Protein AF-A0A843LKV4-F1 (afdb_monomer_lite)

Secondary structure (DSSP, 8-state):
-HHHHHHHHHHHHHTTSHHHHHHHHHHHHHHHHHHHHHHHTT-PPPPEEEEEEEESSEEETT--EEEEEEEES-SEEEETTTTEEE-SEEEEEE--SS-EEEEEEEEETTEEEEEEEEEEEE--

Structure (mmCIF, N/CA/C/O backbone):
data_AF-A0A843LKV4-F1
#
_entry.id   AF-A0A843LKV4-F1
#
loop_
_atom_site.group_PDB
_atom_site.id
_atom_site.type_symbol
_atom_site.label_atom_id
_atom_site.label_alt_id
_atom_site.label_comp_id
_atom_site.label_asym_id
_atom_site.label_entity_id
_atom_site.label_seq_id
_atom_site.pdbx_PDB_ins_code
_atom_site.Cartn_x
_atom_site.Cartn_y
_atom_site.Cartn_z
_atom_site.occupancy
_atom_site.B_iso_or_equiv
_atom_site.auth_seq_id
_atom_site.auth_comp_id
_atom_site.auth_asym_id
_atom_site.auth_atom_id
_atom_site.pdbx_PDB_model_num
ATOM 1 N N . MET A 1 1 ? 39.489 -31.210 -43.014 1.00 61.38 1 MET A N 1
ATOM 2 C CA . MET A 1 1 ? 40.092 -30.264 -42.036 1.00 61.38 1 MET A CA 1
ATOM 3 C C . MET A 1 1 ? 40.548 -28.936 -42.657 1.00 61.38 1 MET A C 1
ATOM 5 O O . MET A 1 1 ? 40.497 -27.937 -41.953 1.00 61.38 1 MET A O 1
ATOM 9 N N . ALA A 1 2 ? 40.950 -28.884 -43.936 1.00 62.31 2 ALA A N 1
ATOM 10 C CA . ALA A 1 2 ? 41.417 -27.652 -44.594 1.00 62.31 2 ALA A CA 1
ATOM 11 C C . ALA A 1 2 ? 40.328 -26.572 -44.797 1.00 62.31 2 ALA A C 1
ATOM 13 O O . ALA A 1 2 ? 40.584 -25.394 -44.571 1.00 62.31 2 ALA A O 1
ATOM 14 N N . GLU A 1 3 ? 39.098 -26.963 -45.135 1.00 67.19 3 GLU A N 1
ATOM 15 C CA . GLU A 1 3 ? 38.009 -26.022 -45.465 1.00 67.19 3 GLU A CA 1
ATOM 16 C C . GLU A 1 3 ? 37.537 -25.185 -44.268 1.00 67.19 3 GLU A C 1
ATOM 18 O O . GLU A 1 3 ? 37.285 -23.989 -44.393 1.00 67.19 3 GLU A O 1
ATOM 23 N N . LYS A 1 4 ? 37.499 -25.780 -43.069 1.00 70.50 4 LYS A N 1
ATOM 24 C CA . LYS A 1 4 ? 37.138 -25.068 -41.834 1.00 70.50 4 LYS A CA 1
ATOM 25 C C . LYS A 1 4 ? 38.137 -23.951 -41.525 1.00 70.50 4 LYS A C 1
ATOM 27 O O . LYS A 1 4 ? 37.729 -22.888 -41.078 1.00 70.50 4 LYS A O 1
ATOM 32 N N . LYS A 1 5 ? 39.431 -24.181 -41.777 1.00 70.25 5 LYS A N 1
ATOM 33 C CA . LYS A 1 5 ? 40.490 -23.186 -41.554 1.00 70.25 5 LYS A CA 1
ATOM 34 C C . LYS A 1 5 ? 40.328 -21.994 -42.506 1.00 70.25 5 LYS A C 1
ATOM 36 O O . LYS A 1 5 ? 40.338 -20.859 -42.046 1.00 70.25 5 LYS A O 1
ATOM 41 N N . ALA A 1 6 ? 40.042 -22.268 -43.782 1.00 80.50 6 ALA A N 1
ATOM 42 C CA . ALA A 1 6 ? 39.787 -21.239 -44.791 1.00 80.50 6 ALA A CA 1
ATOM 43 C C . ALA A 1 6 ? 38.564 -20.367 -44.456 1.00 80.50 6 ALA A C 1
ATOM 45 O O . ALA A 1 6 ? 38.628 -19.147 -44.572 1.00 80.50 6 ALA A O 1
ATOM 46 N N . TYR A 1 7 ? 37.476 -20.970 -43.968 1.00 75.94 7 TYR A N 1
ATOM 47 C CA . TYR A 1 7 ? 36.288 -20.233 -43.533 1.00 75.94 7 TYR A CA 1
ATOM 48 C C . TYR A 1 7 ? 36.592 -19.229 -42.406 1.00 75.94 7 TYR A C 1
ATOM 50 O O . TYR A 1 7 ? 36.194 -18.066 -42.483 1.00 75.94 7 TYR A O 1
ATOM 58 N N . TRP A 1 8 ? 37.338 -19.650 -41.379 1.00 78.94 8 TRP A N 1
ATOM 59 C CA . TRP A 1 8 ? 37.719 -18.767 -40.269 1.00 78.94 8 TRP A CA 1
ATOM 60 C C . TRP A 1 8 ? 38.638 -17.627 -40.714 1.00 78.94 8 TRP A C 1
ATOM 62 O O . TRP A 1 8 ? 38.474 -16.496 -40.253 1.00 78.94 8 TRP A O 1
ATOM 72 N N . ASP A 1 9 ? 39.559 -17.899 -41.638 1.00 84.62 9 ASP A N 1
ATOM 73 C CA . ASP A 1 9 ? 40.466 -16.888 -42.184 1.00 84.62 9 ASP A CA 1
ATOM 74 C C . ASP A 1 9 ? 39.709 -15.851 -43.037 1.00 84.62 9 ASP A C 1
ATOM 76 O O . ASP A 1 9 ? 39.943 -14.646 -42.903 1.00 84.62 9 ASP A O 1
ATOM 80 N N . MET A 1 10 ? 38.730 -16.294 -43.838 1.00 83.25 10 MET A N 1
ATOM 81 C CA . MET A 1 10 ? 37.859 -15.409 -44.622 1.00 83.25 10 MET A CA 1
ATOM 82 C C . MET A 1 10 ? 36.980 -14.528 -43.731 1.00 83.25 10 MET A C 1
ATOM 84 O O . MET A 1 10 ? 36.886 -13.324 -43.969 1.00 83.25 10 MET A O 1
ATOM 88 N N . GLN A 1 11 ? 36.378 -15.085 -42.674 1.00 80.00 11 GLN A N 1
ATOM 89 C CA . GLN A 1 11 ? 35.596 -14.290 -41.723 1.00 80.00 11 GLN A CA 1
ATOM 90 C C . GLN A 1 11 ? 36.465 -13.257 -41.003 1.00 80.00 11 GLN A C 1
ATOM 92 O O . GLN A 1 11 ? 36.084 -12.092 -40.912 1.00 80.00 11 GLN A O 1
ATOM 97 N N . LYS A 1 12 ? 37.652 -13.652 -40.528 1.00 78.69 12 LYS A N 1
ATOM 98 C CA . LYS A 1 12 ? 38.583 -12.743 -39.849 1.00 78.69 12 LYS A CA 1
ATOM 99 C C . LYS A 1 12 ? 39.010 -11.586 -40.754 1.00 78.69 12 LYS A C 1
ATOM 101 O O . LYS A 1 12 ? 39.044 -10.449 -40.298 1.00 78.69 12 LYS A O 1
ATOM 106 N N . SER A 1 13 ? 39.299 -11.868 -42.026 1.00 83.94 13 SER A N 1
ATOM 107 C CA . SER A 1 13 ? 39.644 -10.843 -43.017 1.00 83.94 13 SER A CA 1
ATOM 108 C C . SER A 1 13 ? 38.466 -9.914 -43.315 1.00 83.94 13 SER A C 1
ATOM 110 O O . SER A 1 13 ? 38.641 -8.697 -43.342 1.00 83.94 13 SER A O 1
ATOM 112 N N . PHE A 1 14 ? 37.257 -10.464 -43.454 1.00 83.56 14 PHE A N 1
ATOM 113 C CA . PHE A 1 14 ? 36.048 -9.683 -43.697 1.00 83.56 14 PHE A CA 1
ATOM 114 C C . PHE A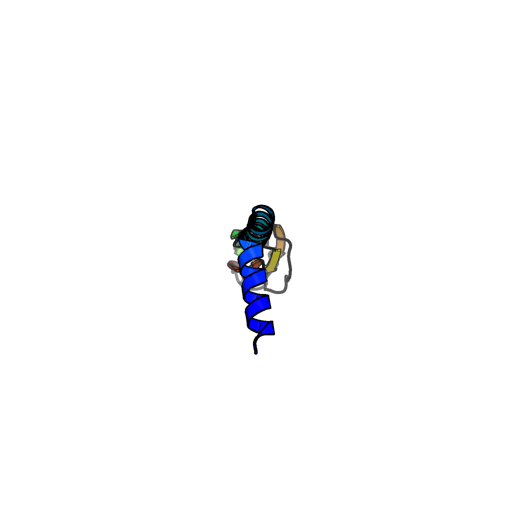 1 14 ? 35.803 -8.648 -42.592 1.00 83.56 14 PHE A C 1
ATOM 116 O O . PHE A 1 14 ? 35.623 -7.470 -42.900 1.00 83.56 14 PHE A O 1
ATOM 123 N N . TRP A 1 15 ? 35.897 -9.049 -41.319 1.00 85.94 15 TRP A N 1
ATOM 124 C CA . TRP A 1 15 ? 35.737 -8.149 -40.168 1.00 85.94 15 TRP A CA 1
ATOM 125 C C . TRP A 1 15 ? 36.818 -7.055 -40.065 1.00 85.94 15 TRP A C 1
ATOM 127 O O . TRP A 1 15 ? 36.622 -6.098 -39.324 1.00 85.94 15 TRP A O 1
ATOM 137 N N . MET A 1 16 ? 37.926 -7.155 -40.811 1.00 85.50 16 MET A N 1
ATOM 138 C CA . MET A 1 16 ? 38.976 -6.124 -40.887 1.00 85.50 16 MET A CA 1
ATOM 139 C C . MET A 1 16 ? 38.795 -5.137 -42.051 1.00 85.50 16 MET A C 1
ATOM 141 O O . MET A 1 16 ? 39.526 -4.153 -42.141 1.00 85.50 16 MET A O 1
ATOM 145 N N . THR A 1 17 ? 37.839 -5.375 -42.952 1.00 91.56 17 THR A N 1
ATOM 146 C CA . THR A 1 17 ? 37.528 -4.431 -44.038 1.00 91.56 17 THR A CA 1
ATOM 147 C C . THR A 1 17 ? 36.723 -3.235 -43.517 1.00 91.56 17 THR A C 1
ATOM 149 O O . THR A 1 17 ? 35.974 -3.395 -42.551 1.00 91.56 17 THR A O 1
ATOM 152 N N . PRO A 1 18 ? 36.785 -2.048 -44.156 1.00 87.81 18 PRO A N 1
ATOM 153 C CA . PRO A 1 18 ? 35.985 -0.897 -43.727 1.00 87.81 18 PRO A CA 1
ATOM 154 C C . PRO A 1 18 ? 34.471 -1.194 -43.604 1.00 87.81 18 PRO A C 1
ATOM 156 O O . PRO A 1 18 ? 33.883 -0.807 -42.593 1.00 87.81 18 PRO A O 1
ATOM 159 N N . PRO A 1 19 ? 33.829 -1.943 -44.534 1.00 85.75 19 PRO A N 1
ATOM 160 C CA . PRO A 1 19 ? 32.437 -2.375 -44.372 1.00 85.75 19 PRO A CA 1
ATOM 161 C C . PRO A 1 19 ? 32.237 -3.390 -43.238 1.00 85.75 19 PRO A C 1
ATOM 163 O O . PRO A 1 19 ? 31.253 -3.306 -42.507 1.00 85.75 19 PRO A O 1
ATOM 166 N N . GLY A 1 20 ? 33.163 -4.337 -43.060 1.00 86.31 20 GLY A N 1
ATOM 167 C CA . GLY A 1 20 ? 33.083 -5.337 -41.993 1.00 86.31 20 GLY A CA 1
ATOM 168 C C . GLY A 1 20 ? 33.196 -4.725 -40.599 1.00 86.31 20 GLY A C 1
ATOM 169 O O . GLY A 1 20 ? 32.413 -5.063 -39.715 1.00 86.31 20 GLY A O 1
ATOM 170 N N . VAL A 1 21 ? 34.099 -3.758 -40.419 1.00 87.88 21 VAL A N 1
ATOM 171 C CA . VAL A 1 21 ? 34.225 -2.985 -39.176 1.00 87.88 21 VAL A CA 1
ATOM 172 C C . VAL A 1 21 ? 32.943 -2.194 -38.901 1.00 87.88 21 VAL A C 1
ATOM 174 O O . VAL A 1 21 ? 32.479 -2.176 -37.763 1.00 87.88 21 VAL A O 1
ATOM 177 N N . ALA A 1 22 ? 32.313 -1.603 -39.924 1.00 87.50 22 ALA A N 1
ATOM 178 C CA . ALA A 1 22 ? 31.038 -0.901 -39.761 1.00 87.50 22 ALA A CA 1
ATOM 179 C C . ALA A 1 22 ? 29.908 -1.841 -39.302 1.00 87.50 22 ALA A C 1
ATOM 181 O O . ALA A 1 22 ? 29.177 -1.511 -38.369 1.00 87.50 22 ALA A O 1
ATOM 182 N N . ILE A 1 23 ? 29.798 -3.039 -39.889 1.00 86.25 23 ILE A N 1
ATOM 183 C CA . ILE A 1 23 ? 28.823 -4.060 -39.465 1.00 86.25 23 ILE A CA 1
ATOM 184 C C . ILE A 1 23 ? 29.102 -4.506 -38.024 1.00 86.25 23 ILE A C 1
ATOM 186 O O . ILE A 1 23 ? 28.176 -4.640 -37.226 1.00 86.25 23 ILE A O 1
ATOM 190 N N . TRP A 1 24 ? 30.372 -4.698 -37.666 1.00 85.94 24 TRP A N 1
ATOM 191 C CA . TRP A 1 24 ? 30.766 -5.106 -36.318 1.00 85.94 24 TRP A CA 1
ATOM 192 C C . TRP A 1 24 ? 30.399 -4.050 -35.273 1.00 85.94 24 TRP A C 1
ATOM 194 O O . TRP A 1 24 ? 29.816 -4.375 -34.240 1.00 85.94 24 TRP A O 1
ATOM 204 N N . LEU A 1 25 ? 30.673 -2.778 -35.573 1.00 85.44 25 LEU A N 1
ATOM 205 C CA . LEU A 1 25 ? 30.316 -1.650 -34.716 1.00 85.44 25 LEU A CA 1
ATOM 206 C C . LEU A 1 25 ? 28.799 -1.494 -34.570 1.00 85.44 25 LEU A C 1
ATOM 208 O O . LEU A 1 25 ? 28.335 -1.209 -33.470 1.00 85.44 25 LEU A O 1
ATOM 212 N N . LEU A 1 26 ? 28.018 -1.725 -35.630 1.00 84.38 26 LEU A N 1
ATOM 213 C CA . LEU A 1 26 ? 26.553 -1.696 -35.562 1.00 84.38 26 LEU A CA 1
ATOM 214 C C . LEU A 1 26 ? 25.993 -2.816 -34.677 1.00 84.38 26 LEU A C 1
ATOM 216 O O . LEU A 1 26 ? 25.103 -2.564 -33.867 1.00 84.38 26 LEU A O 1
ATOM 220 N N . LEU A 1 27 ? 26.533 -4.034 -34.780 1.00 84.62 27 LEU A N 1
ATOM 221 C CA . LEU A 1 27 ? 26.140 -5.151 -33.914 1.00 84.62 27 LEU A CA 1
ATOM 222 C C . LEU A 1 27 ? 26.520 -4.894 -32.450 1.00 84.62 27 LEU A C 1
ATOM 224 O O . LEU A 1 27 ? 25.716 -5.139 -31.551 1.00 84.62 27 LEU A O 1
ATOM 228 N N . LEU A 1 28 ? 27.714 -4.346 -32.207 1.00 83.25 28 LEU A N 1
ATOM 229 C CA . LEU A 1 28 ? 28.166 -3.960 -30.871 1.00 83.25 28 LEU A CA 1
ATOM 230 C C . LEU A 1 28 ? 27.287 -2.844 -30.284 1.00 83.25 28 LEU A C 1
ATOM 232 O O . LEU A 1 28 ? 26.884 -2.923 -29.126 1.00 83.25 28 LEU A O 1
ATOM 236 N N . ALA A 1 29 ? 26.940 -1.836 -31.086 1.00 81.62 29 ALA A N 1
ATOM 237 C CA . ALA A 1 29 ? 26.061 -0.743 -30.685 1.00 81.62 29 ALA A CA 1
ATOM 238 C C . ALA A 1 29 ? 24.624 -1.213 -30.422 1.00 81.62 29 ALA A C 1
ATOM 240 O O . ALA A 1 29 ? 24.001 -0.732 -29.483 1.00 81.62 29 ALA A O 1
ATOM 241 N N . ALA A 1 30 ? 24.101 -2.178 -31.183 1.00 80.69 30 ALA A N 1
ATOM 242 C CA . ALA A 1 30 ? 22.796 -2.781 -30.915 1.00 80.69 30 ALA A CA 1
ATOM 243 C C . ALA A 1 30 ? 22.796 -3.603 -29.614 1.00 80.69 30 ALA A C 1
ATOM 245 O O . ALA A 1 30 ? 21.830 -3.550 -28.857 1.00 80.69 30 ALA A O 1
ATOM 246 N N . PHE A 1 31 ? 23.889 -4.311 -29.312 1.00 76.56 31 PHE A N 1
ATOM 247 C CA . PHE A 1 31 ? 24.030 -5.066 -28.065 1.00 76.56 31 PHE A CA 1
ATOM 248 C C . PHE A 1 31 ? 24.177 -4.144 -26.842 1.00 76.56 31 PHE A C 1
ATOM 250 O O . PHE A 1 31 ? 23.480 -4.320 -25.844 1.00 76.56 31 PHE A O 1
ATOM 257 N N . LEU A 1 32 ? 25.026 -3.115 -26.935 1.00 72.00 32 LEU A N 1
ATOM 258 C CA . LEU A 1 32 ? 25.234 -2.138 -25.861 1.00 72.00 32 LEU A CA 1
ATOM 259 C C . LEU A 1 32 ? 24.030 -1.198 -25.694 1.00 72.00 32 LEU A C 1
ATOM 261 O O . LEU A 1 32 ? 23.565 -0.984 -24.578 1.00 72.00 32 LEU A O 1
ATOM 265 N N . GLY A 1 33 ? 23.494 -0.668 -26.793 1.00 67.50 33 GLY A N 1
ATOM 266 C CA . GLY A 1 33 ? 22.356 0.251 -26.810 1.00 67.50 33 GLY A CA 1
ATOM 267 C C . GLY A 1 33 ? 21.029 -0.434 -26.488 1.00 67.50 33 GLY A C 1
ATOM 268 O O . GLY A 1 33 ? 20.237 0.109 -25.722 1.00 67.50 33 GLY A O 1
ATOM 269 N N . GLY A 1 34 ? 20.806 -1.650 -26.995 1.00 67.19 34 GLY A N 1
ATOM 270 C CA . GLY A 1 34 ? 19.631 -2.458 -26.665 1.00 67.19 34 GLY A CA 1
ATOM 271 C C . GLY A 1 34 ? 19.622 -2.889 -25.198 1.00 67.19 34 GLY A C 1
ATOM 272 O O . GLY A 1 34 ? 18.592 -2.775 -24.540 1.00 67.19 34 GLY A O 1
ATOM 273 N N . GLY A 1 35 ? 20.777 -3.291 -24.654 1.00 65.31 35 GLY A N 1
ATOM 274 C CA . GLY A 1 35 ? 20.923 -3.606 -23.230 1.00 65.31 35 GLY A CA 1
ATOM 275 C C . GLY A 1 35 ? 20.711 -2.391 -22.319 1.00 65.31 35 GLY A C 1
ATOM 276 O O . GLY A 1 35 ? 20.013 -2.499 -21.314 1.00 65.31 35 GLY A O 1
ATOM 277 N N . LEU A 1 36 ? 21.247 -1.222 -22.691 1.00 61.59 36 LEU A N 1
ATOM 278 C CA . LEU A 1 36 ? 21.061 0.034 -21.949 1.00 61.59 36 LEU A CA 1
ATOM 279 C C . LEU A 1 36 ? 19.613 0.539 -21.986 1.00 61.59 36 LEU A C 1
ATOM 281 O O . LEU A 1 36 ? 19.107 0.995 -20.962 1.00 61.59 36 LEU A O 1
ATOM 285 N N . LEU A 1 37 ? 18.926 0.428 -23.128 1.00 58.38 37 LEU A N 1
ATOM 286 C CA . LEU A 1 37 ? 17.512 0.794 -23.232 1.00 58.38 37 LEU A CA 1
ATOM 287 C C . LEU A 1 37 ? 16.619 -0.194 -22.461 1.00 58.38 37 LEU A C 1
ATOM 289 O O . LEU A 1 37 ? 15.672 0.224 -21.799 1.00 58.38 37 LEU A O 1
ATOM 293 N N . TYR A 1 38 ? 16.952 -1.488 -22.487 1.00 60.31 38 TYR A N 1
ATOM 294 C CA . TYR A 1 38 ? 16.234 -2.526 -21.745 1.00 60.31 38 TYR A CA 1
ATOM 295 C C . TYR A 1 38 ? 16.381 -2.368 -20.223 1.00 60.31 38 TYR A C 1
ATOM 297 O O . TYR A 1 38 ? 15.400 -2.510 -19.494 1.00 60.31 38 TYR A O 1
ATOM 305 N N . LEU A 1 39 ? 17.575 -2.018 -19.727 1.00 58.19 39 LEU A N 1
ATOM 306 C CA . LEU A 1 39 ? 17.800 -1.824 -18.289 1.00 58.19 39 LEU A CA 1
ATOM 307 C C . LEU A 1 39 ? 17.084 -0.591 -17.721 1.00 58.19 39 LEU A C 1
ATOM 309 O O . LEU A 1 39 ? 16.693 -0.598 -16.556 1.00 58.19 39 LEU A O 1
ATOM 313 N N . ASN A 1 40 ? 16.906 0.466 -18.519 1.00 58.34 40 ASN A N 1
ATOM 314 C CA . ASN A 1 40 ? 16.328 1.724 -18.037 1.00 58.34 40 ASN A CA 1
ATOM 315 C C . ASN A 1 40 ? 14.796 1.654 -17.843 1.00 58.34 40 ASN A C 1
ATOM 317 O O . ASN A 1 40 ? 14.208 2.501 -17.179 1.00 58.34 40 ASN A O 1
ATOM 321 N N . LEU A 1 41 ? 14.135 0.623 -18.384 1.00 57.75 41 LEU A N 1
ATOM 322 C CA . LEU A 1 41 ? 12.674 0.476 -18.349 1.00 57.75 41 LEU A CA 1
ATOM 323 C C . LEU A 1 41 ? 12.118 -0.232 -17.100 1.00 57.75 41 LEU A C 1
ATOM 325 O O . LEU A 1 41 ? 10.902 -0.339 -16.973 1.00 57.75 41 LEU A O 1
ATOM 329 N N . GLN A 1 42 ? 12.956 -0.713 -16.174 1.00 60.34 42 GLN A N 1
ATOM 330 C CA . GLN A 1 42 ? 12.496 -1.545 -15.045 1.00 60.34 42 GLN A CA 1
ATOM 331 C C . GLN A 1 42 ? 12.677 -0.924 -13.655 1.00 60.34 42 GLN A C 1
ATOM 333 O O . GLN A 1 42 ? 12.714 -1.632 -12.646 1.00 60.34 42 GLN A O 1
ATOM 338 N N . VAL A 1 43 ? 12.764 0.402 -13.552 1.00 64.75 43 VAL A N 1
ATOM 339 C CA . VAL A 1 43 ? 12.753 1.058 -12.238 1.00 64.75 43 VAL A CA 1
ATOM 340 C C . VAL A 1 43 ? 11.312 1.374 -11.844 1.00 64.75 43 VAL A C 1
ATOM 342 O O . VAL A 1 43 ? 10.847 2.502 -11.977 1.00 64.75 43 VAL A O 1
ATOM 345 N N . SER A 1 44 ? 10.594 0.370 -11.332 1.00 70.94 44 SER A N 1
ATOM 346 C CA . SER A 1 44 ? 9.337 0.612 -10.615 1.00 70.94 44 SER A CA 1
ATOM 347 C C . SER A 1 44 ? 9.613 1.543 -9.427 1.00 70.94 44 SER A C 1
ATOM 349 O O . SER A 1 44 ? 10.494 1.216 -8.612 1.00 70.94 44 SER A O 1
ATOM 351 N N . PRO A 1 45 ? 8.909 2.686 -9.299 1.00 82.81 45 PRO A N 1
ATOM 352 C CA . PRO A 1 45 ? 9.082 3.576 -8.161 1.00 82.81 45 PRO A CA 1
ATOM 353 C C . PRO A 1 45 ? 8.743 2.844 -6.859 1.00 82.81 45 PRO A C 1
ATOM 355 O O . PRO A 1 45 ? 7.929 1.920 -6.826 1.00 82.81 45 PRO A O 1
ATOM 358 N N . TYR A 1 46 ? 9.409 3.229 -5.771 1.00 89.00 46 TYR A N 1
ATOM 359 C CA . TYR A 1 46 ? 9.068 2.695 -4.458 1.00 89.00 46 TYR A CA 1
ATOM 360 C C . TYR A 1 46 ? 7.718 3.282 -4.018 1.00 89.00 46 TYR A C 1
ATOM 362 O O . TYR A 1 46 ? 7.564 4.504 -4.075 1.00 89.00 46 TYR A O 1
ATOM 370 N N . PRO A 1 47 ? 6.749 2.457 -3.585 1.00 94.50 47 PRO A N 1
ATOM 371 C CA . PRO A 1 47 ? 5.465 2.961 -3.126 1.00 94.50 47 PRO A CA 1
ATOM 372 C C . PRO A 1 47 ? 5.643 3.756 -1.827 1.00 94.50 47 PRO A C 1
ATOM 374 O O . PRO A 1 47 ? 6.219 3.268 -0.852 1.00 94.50 47 PRO A O 1
ATOM 377 N N . VAL A 1 48 ? 5.133 4.984 -1.805 1.00 95.44 48 VAL A N 1
ATOM 378 C CA . VAL A 1 48 ? 5.173 5.884 -0.649 1.00 95.44 48 VAL A CA 1
ATOM 379 C C . VAL A 1 48 ? 3.747 6.179 -0.211 1.00 95.44 48 VAL A C 1
ATOM 381 O O . VAL A 1 48 ? 2.911 6.587 -1.011 1.00 95.44 48 VAL A O 1
ATOM 384 N N . ILE A 1 49 ? 3.476 5.977 1.076 1.00 96.44 49 ILE A N 1
ATOM 385 C CA . ILE A 1 49 ? 2.215 6.361 1.712 1.00 96.44 49 ILE A CA 1
ATOM 386 C C . ILE A 1 49 ? 2.436 7.765 2.275 1.00 96.44 49 ILE A C 1
ATOM 388 O O . ILE A 1 49 ? 3.109 7.921 3.291 1.00 96.44 49 ILE A O 1
ATOM 392 N N . GLU A 1 50 ? 1.942 8.786 1.578 1.00 96.38 50 GLU A N 1
ATOM 393 C CA . GLU A 1 50 ? 2.084 10.191 1.985 1.00 96.38 50 GLU A CA 1
ATOM 394 C C . GLU A 1 50 ? 1.209 10.508 3.198 1.00 96.38 50 GLU A C 1
ATOM 396 O O . GLU A 1 50 ? 1.595 11.274 4.081 1.00 96.38 50 GLU A O 1
ATOM 401 N N . SER A 1 51 ? 0.013 9.921 3.243 1.00 95.69 51 SER A N 1
ATOM 402 C CA . SER A 1 51 ? -0.919 10.097 4.347 1.00 95.69 51 SER A CA 1
ATOM 403 C C . SER A 1 51 ? -1.795 8.866 4.538 1.00 95.69 51 SER A C 1
ATOM 405 O O . SER A 1 51 ? -2.215 8.221 3.579 1.00 95.69 51 SER A O 1
ATOM 407 N N . PHE A 1 52 ? -2.081 8.560 5.802 1.00 96.75 52 PHE A N 1
ATOM 408 C CA . PHE A 1 52 ? -3.117 7.620 6.208 1.00 96.75 52 PHE A CA 1
ATOM 409 C C . PHE A 1 52 ? -3.659 8.068 7.567 1.00 96.75 52 PHE A C 1
ATOM 411 O O . PHE A 1 52 ? -2.919 8.081 8.553 1.00 96.75 52 PHE A O 1
ATOM 418 N N . LYS A 1 53 ? -4.906 8.547 7.600 1.00 96.12 53 LYS A N 1
ATOM 419 C CA . LYS A 1 53 ? -5.491 9.232 8.764 1.00 96.12 53 LYS A CA 1
ATOM 420 C C . LYS A 1 53 ? -6.944 8.832 8.987 1.00 96.12 53 LYS A C 1
ATOM 422 O O . LYS A 1 53 ? -7.648 8.522 8.034 1.00 96.12 53 LYS A O 1
ATOM 427 N N . ALA A 1 54 ? -7.365 8.894 10.246 1.00 95.12 54 ALA A N 1
ATOM 428 C CA . ALA A 1 54 ? -8.733 8.686 10.702 1.00 95.12 54 ALA A CA 1
ATOM 429 C C . ALA A 1 54 ? -9.222 9.983 11.337 1.00 95.12 54 ALA A C 1
ATOM 431 O O . ALA A 1 54 ? -8.511 10.542 12.177 1.00 95.12 54 ALA A O 1
ATOM 432 N N . ASP A 1 55 ? -10.411 10.435 10.955 1.00 94.00 55 ASP A N 1
ATOM 433 C CA . ASP A 1 55 ? -11.038 11.615 11.540 1.00 94.00 55 ASP A CA 1
ATOM 434 C C . ASP A 1 55 ? -12.529 11.362 11.839 1.00 94.00 55 ASP A C 1
ATOM 436 O O . ASP A 1 55 ? -13.310 11.179 10.899 1.00 94.00 55 ASP A O 1
ATOM 440 N N . PRO A 1 56 ? -12.938 11.302 13.120 1.00 93.50 56 PRO A N 1
ATOM 441 C CA . PRO A 1 56 ? -12.090 11.346 14.317 1.00 93.50 56 PRO A CA 1
ATOM 442 C C . PRO A 1 56 ? -11.337 10.014 14.555 1.00 93.50 56 PRO A C 1
ATOM 444 O O . PRO A 1 56 ? -11.829 8.945 14.185 1.00 93.50 56 PRO A O 1
ATOM 447 N N . PRO A 1 57 ? -10.152 10.026 15.198 1.00 90.31 57 PRO A N 1
ATOM 448 C CA . PRO A 1 57 ? -9.403 8.807 15.536 1.00 90.31 57 PRO A CA 1
ATOM 449 C C . PRO A 1 57 ? -9.948 8.075 16.774 1.00 90.31 57 PRO A C 1
ATOM 451 O O . PRO A 1 57 ? -9.572 6.929 17.029 1.00 90.31 57 PRO A O 1
ATOM 454 N N . VAL A 1 58 ? -10.808 8.737 17.551 1.00 92.06 58 VAL A N 1
ATOM 455 C CA . VAL A 1 58 ? -11.494 8.188 18.724 1.00 92.06 58 VAL A CA 1
ATOM 456 C C . VAL A 1 58 ? -12.991 8.361 18.517 1.00 92.06 58 VAL A C 1
ATOM 458 O O . VAL A 1 58 ? -13.440 9.452 18.177 1.00 92.06 58 VAL A O 1
ATOM 461 N N . LEU A 1 59 ? -13.736 7.278 18.693 1.00 91.06 59 LEU A N 1
ATOM 462 C CA . LEU A 1 59 ? -15.177 7.203 18.521 1.00 91.06 59 LEU A CA 1
ATOM 463 C C . LEU A 1 59 ? -15.841 6.840 19.841 1.00 91.06 59 LEU A C 1
ATOM 465 O O . LEU A 1 59 ? -15.336 5.994 20.581 1.00 91.06 59 LEU A O 1
ATOM 469 N N . ASP A 1 60 ? -17.008 7.417 20.083 1.00 87.19 60 ASP A N 1
ATOM 470 C CA . ASP A 1 60 ? -17.955 6.870 21.047 1.00 87.19 60 ASP A CA 1
ATOM 471 C C . ASP A 1 60 ? -18.651 5.643 20.437 1.00 87.19 60 ASP A C 1
ATOM 473 O O . ASP A 1 60 ? -18.691 5.479 19.211 1.00 87.19 60 ASP A O 1
ATOM 477 N N . GLY A 1 61 ? -19.180 4.749 21.276 1.00 82.31 61 GLY A N 1
ATOM 478 C CA . GLY A 1 61 ? -19.869 3.541 20.814 1.00 82.31 61 GLY A CA 1
ATOM 479 C C . GLY A 1 61 ? -20.946 3.846 19.761 1.00 82.31 61 GLY A C 1
ATOM 480 O O . GLY A 1 61 ? -21.856 4.635 20.006 1.00 82.31 61 GLY A O 1
ATOM 481 N N . GLY A 1 62 ? -20.838 3.222 18.583 1.00 79.94 62 GLY A N 1
ATOM 482 C CA . GLY A 1 62 ? -21.749 3.441 17.450 1.00 79.94 62 GLY A CA 1
ATOM 483 C C . GLY A 1 62 ? -21.405 4.637 16.549 1.00 79.94 62 GLY A C 1
ATOM 484 O O . GLY A 1 62 ? -22.140 4.908 15.601 1.00 79.94 62 GLY A O 1
ATOM 485 N N . GLY A 1 63 ? -20.303 5.344 16.814 1.00 87.88 63 GLY A N 1
ATOM 486 C CA . GLY A 1 63 ? -19.801 6.420 15.961 1.00 87.88 63 GLY A CA 1
ATOM 487 C C . GLY A 1 63 ? -19.178 5.929 14.648 1.00 87.88 63 GLY A C 1
ATOM 488 O O . GLY A 1 63 ? -18.863 4.751 14.476 1.00 87.88 63 GLY A O 1
ATOM 489 N N . ALA A 1 64 ? -18.953 6.866 13.725 1.00 91.88 64 ALA A N 1
ATOM 490 C CA . ALA A 1 64 ? -18.250 6.624 12.469 1.00 91.88 64 ALA A CA 1
ATOM 491 C C . ALA A 1 64 ? -17.012 7.524 12.352 1.00 91.88 64 ALA A C 1
ATOM 493 O O . ALA A 1 64 ? -17.044 8.695 12.727 1.00 91.88 64 ALA A O 1
ATOM 494 N N . SER A 1 65 ? -15.929 6.975 11.806 1.00 93.94 65 SER A N 1
ATOM 495 C CA . SER A 1 65 ? -14.690 7.680 11.477 1.00 93.94 65 SER A CA 1
ATOM 496 C C . SER A 1 65 ? -14.506 7.718 9.966 1.00 93.94 65 SER A C 1
ATOM 498 O O . SER A 1 65 ? -14.858 6.765 9.270 1.00 93.94 65 SER A O 1
ATOM 500 N N . ASN A 1 66 ? -13.950 8.803 9.436 1.00 95.81 66 ASN A N 1
ATOM 501 C CA . ASN A 1 66 ? -13.551 8.871 8.039 1.00 95.81 66 ASN A CA 1
ATOM 502 C C . ASN A 1 66 ? -12.063 8.531 7.907 1.00 95.81 66 ASN A C 1
ATOM 504 O O . ASN A 1 66 ? -11.197 9.275 8.372 1.00 95.81 66 ASN A O 1
ATOM 508 N N . LEU A 1 67 ? -11.761 7.411 7.254 1.00 96.19 67 LEU A N 1
ATOM 509 C CA . LEU A 1 67 ? -10.403 7.056 6.864 1.00 96.19 67 LEU A CA 1
ATOM 510 C C . LEU A 1 67 ? -10.060 7.768 5.562 1.00 96.19 67 LEU A C 1
ATOM 512 O O . LEU A 1 67 ? -10.822 7.703 4.606 1.00 96.19 67 LEU A O 1
ATOM 516 N N . SER A 1 68 ? -8.901 8.413 5.502 1.00 97.25 68 SER A N 1
ATOM 517 C CA . SER A 1 68 ? -8.381 9.075 4.303 1.00 97.25 68 SER A CA 1
ATOM 518 C C . SER A 1 68 ? -6.934 8.670 4.047 1.00 97.25 68 SER A C 1
ATOM 520 O O . SER A 1 68 ? -6.154 8.491 4.988 1.00 97.25 68 SER A O 1
ATOM 522 N N . TRP A 1 69 ? -6.571 8.506 2.774 1.00 97.62 69 TRP A N 1
ATOM 523 C CA . TRP A 1 69 ? -5.227 8.084 2.378 1.00 97.62 69 TRP A CA 1
ATOM 524 C C . TRP A 1 69 ? -4.750 8.731 1.077 1.00 97.62 69 TRP A C 1
ATOM 526 O O . TRP A 1 69 ? -5.539 9.076 0.193 1.00 97.62 69 TRP A O 1
ATOM 536 N N . SER A 1 70 ? -3.426 8.855 0.960 1.00 97.44 70 SER A N 1
ATOM 537 C CA . SER A 1 70 ? -2.720 9.222 -0.268 1.00 97.44 70 SER A CA 1
ATOM 538 C C . SER A 1 70 ? -1.477 8.357 -0.422 1.00 97.44 70 SER A C 1
ATOM 540 O O . SER A 1 70 ? -0.595 8.351 0.439 1.00 97.44 70 SER A O 1
ATOM 542 N N . VAL A 1 71 ? -1.409 7.631 -1.532 1.00 97.12 71 VAL A N 1
ATOM 543 C CA . VAL A 1 71 ? -0.299 6.764 -1.917 1.00 97.12 71 VAL A CA 1
ATOM 544 C C . VAL A 1 71 ? 0.225 7.220 -3.276 1.00 97.12 71 VAL A C 1
ATOM 546 O O . VAL A 1 71 ? -0.545 7.504 -4.193 1.00 97.12 71 VAL A O 1
ATOM 549 N N . VAL A 1 72 ? 1.546 7.279 -3.420 1.00 94.56 72 VAL A N 1
ATOM 550 C CA . VAL A 1 72 ? 2.234 7.633 -4.667 1.00 94.56 72 VAL A CA 1
ATOM 551 C C . VAL A 1 72 ? 3.259 6.565 -5.028 1.00 94.56 72 VAL A C 1
ATOM 553 O O . VAL A 1 72 ? 3.805 5.886 -4.161 1.00 94.56 72 VAL A O 1
ATOM 556 N N . GLY A 1 73 ? 3.504 6.378 -6.326 1.00 90.88 73 GLY A N 1
ATOM 557 C CA . GLY A 1 73 ? 4.446 5.364 -6.804 1.00 90.88 73 GLY A CA 1
ATOM 558 C C . GLY A 1 73 ? 3.992 3.917 -6.577 1.00 90.88 73 GLY A C 1
ATOM 559 O O . GLY A 1 73 ? 4.807 3.011 -6.713 1.00 90.88 73 GLY A O 1
ATOM 560 N N . ALA A 1 74 ? 2.721 3.685 -6.242 1.00 94.12 74 ALA A N 1
ATOM 561 C CA . ALA A 1 74 ? 2.100 2.364 -6.200 1.00 94.12 74 ALA A CA 1
ATOM 562 C C . ALA A 1 74 ? 1.223 2.142 -7.441 1.00 94.12 74 ALA A C 1
ATOM 564 O O . ALA A 1 74 ? 0.679 3.094 -7.987 1.00 94.12 74 ALA A O 1
ATOM 565 N N . GLU A 1 75 ? 1.081 0.893 -7.872 1.00 93.69 75 GLU A N 1
ATOM 566 C CA . GLU A 1 75 ? 0.113 0.473 -8.899 1.00 93.69 75 GLU A CA 1
ATOM 567 C C . GLU A 1 75 ? -1.176 -0.044 -8.258 1.00 93.69 75 GLU A C 1
ATOM 569 O O . GLU A 1 75 ? -2.237 -0.031 -8.872 1.00 93.69 75 GLU A O 1
ATOM 574 N N . TRP A 1 76 ? -1.071 -0.503 -7.011 1.00 94.62 76 TRP A N 1
ATOM 575 C CA . TRP A 1 76 ? -2.145 -1.149 -6.281 1.00 94.62 76 TRP A CA 1
ATOM 576 C C . TRP A 1 76 ? -2.115 -0.742 -4.811 1.00 94.62 76 TRP A C 1
ATOM 578 O O . TRP A 1 76 ? -1.032 -0.638 -4.218 1.00 94.62 76 TRP A O 1
ATOM 588 N N . ALA A 1 77 ? -3.295 -0.549 -4.224 1.00 96.75 77 ALA A N 1
ATOM 589 C CA . ALA A 1 77 ? -3.460 -0.334 -2.797 1.00 96.75 77 ALA A CA 1
ATOM 590 C C . ALA A 1 77 ? -4.669 -1.105 -2.248 1.00 96.75 77 ALA A C 1
ATOM 592 O O . ALA A 1 77 ? -5.678 -1.257 -2.929 1.00 96.75 77 ALA A O 1
ATOM 593 N N . ALA A 1 78 ? -4.585 -1.567 -1.005 1.00 97.19 78 ALA A N 1
ATOM 594 C CA . ALA A 1 78 ? -5.708 -2.169 -0.292 1.00 97.19 78 ALA A CA 1
ATOM 595 C C . ALA A 1 78 ? -5.661 -1.842 1.193 1.00 97.19 78 ALA A C 1
ATOM 597 O O . ALA A 1 78 ? -4.586 -1.629 1.750 1.00 97.19 78 ALA A O 1
ATOM 598 N N . ILE A 1 79 ? -6.822 -1.849 1.833 1.00 97.19 79 ILE A N 1
ATOM 599 C CA . ILE A 1 79 ? -6.966 -1.683 3.277 1.00 97.19 79 ILE A CA 1
ATOM 600 C C . ILE A 1 79 ? -7.589 -2.963 3.843 1.00 97.19 79 ILE A C 1
ATOM 602 O O . ILE A 1 79 ? -8.476 -3.564 3.233 1.00 97.19 79 ILE A O 1
ATOM 606 N N . ASP A 1 80 ? -7.094 -3.412 4.992 1.00 95.69 80 ASP A N 1
ATOM 607 C CA . ASP A 1 80 ? -7.656 -4.547 5.728 1.00 95.69 80 ASP A CA 1
ATOM 608 C C . ASP A 1 80 ? -9.024 -4.220 6.374 1.00 95.69 80 ASP A C 1
ATOM 610 O O . ASP A 1 80 ? -9.719 -3.281 5.982 1.00 95.69 80 ASP A O 1
ATOM 614 N N . GLN A 1 81 ? -9.462 -5.053 7.327 1.00 91.88 81 GLN A N 1
ATOM 615 C CA . GLN A 1 81 ? -10.753 -4.915 8.024 1.00 91.88 81 GLN A CA 1
ATOM 616 C C . GLN A 1 81 ? -11.975 -4.968 7.089 1.00 91.88 81 GLN A C 1
ATOM 618 O O . GLN A 1 81 ? -13.018 -4.385 7.370 1.00 91.88 81 GLN A O 1
ATOM 623 N N . GLY A 1 82 ? -11.848 -5.692 5.972 1.00 90.00 82 GLY A N 1
ATOM 624 C CA . GLY A 1 82 ? -12.942 -5.926 5.027 1.00 90.00 82 GLY A CA 1
ATOM 625 C C . GLY A 1 82 ? -13.164 -4.821 3.991 1.00 90.00 82 GLY A C 1
ATOM 626 O O . GLY A 1 82 ? -14.097 -4.947 3.206 1.00 90.00 82 GLY A O 1
ATOM 627 N N . ILE A 1 83 ? -12.320 -3.780 3.945 1.00 93.94 83 ILE A N 1
ATOM 628 C CA . ILE A 1 83 ? -12.407 -2.719 2.924 1.00 93.94 83 ILE A CA 1
ATOM 629 C C . ILE A 1 83 ? -11.924 -3.235 1.559 1.00 93.94 83 ILE A C 1
ATOM 631 O O . ILE A 1 83 ? -12.596 -3.038 0.550 1.00 93.94 83 ILE A O 1
ATOM 635 N N . GLY A 1 84 ? -10.788 -3.937 1.526 1.00 94.81 84 GLY A N 1
ATOM 636 C CA . GLY A 1 84 ? -10.251 -4.537 0.306 1.00 94.81 84 GLY A CA 1
ATOM 637 C C . GLY A 1 84 ? -9.476 -3.550 -0.566 1.00 94.81 84 GLY A C 1
ATOM 638 O O . GLY A 1 84 ? -8.828 -2.633 -0.061 1.00 94.81 84 GLY A O 1
ATOM 639 N N . GLU A 1 85 ? -9.478 -3.787 -1.879 1.00 96.12 85 GLU A N 1
ATOM 640 C CA . GLU A 1 85 ? -8.751 -2.965 -2.851 1.00 96.12 85 GLU A CA 1
ATOM 641 C C . GLU A 1 85 ? -9.350 -1.560 -2.959 1.00 96.12 85 GLU A C 1
ATOM 643 O O . GLU A 1 85 ? -10.563 -1.383 -3.067 1.00 96.12 85 GLU A O 1
ATOM 648 N N . VAL A 1 86 ? -8.477 -0.556 -2.944 1.00 96.06 86 VAL A N 1
ATOM 649 C CA . VAL A 1 86 ? -8.843 0.856 -3.005 1.00 96.06 86 VAL A CA 1
ATOM 650 C C . VAL A 1 86 ? -7.987 1.596 -4.025 1.00 96.06 86 VAL A C 1
ATOM 652 O O . VAL A 1 86 ? -6.870 1.196 -4.353 1.00 96.06 86 VAL A O 1
ATOM 655 N N . GLY A 1 87 ? -8.488 2.737 -4.500 1.00 95.50 87 GLY A N 1
ATOM 656 C CA . GLY A 1 87 ? -7.673 3.660 -5.284 1.00 95.50 87 GLY A CA 1
ATOM 657 C C . GLY A 1 87 ? -6.480 4.191 -4.481 1.00 95.50 87 GLY A C 1
ATOM 658 O O . GLY A 1 87 ? -6.500 4.226 -3.251 1.00 95.50 87 GLY A O 1
ATOM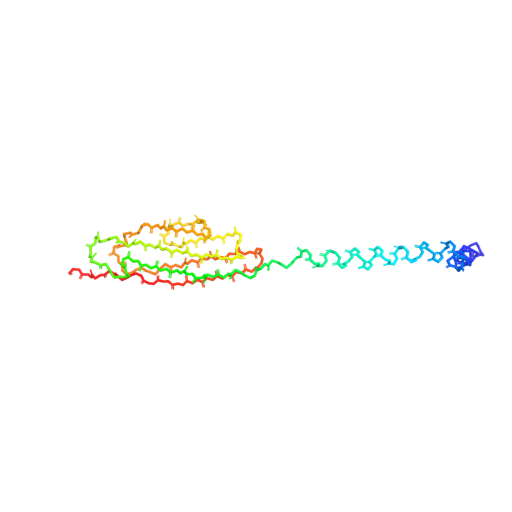 659 N N . LEU A 1 88 ? -5.448 4.671 -5.175 1.00 95.38 88 LEU A N 1
ATOM 660 C CA . LEU A 1 88 ? -4.236 5.218 -4.544 1.00 95.38 88 LEU A CA 1
ATOM 661 C C . LEU A 1 88 ? -4.507 6.442 -3.658 1.00 95.38 88 LEU A C 1
ATOM 663 O O . LEU A 1 88 ? -3.748 6.730 -2.737 1.00 95.38 88 LEU A O 1
ATOM 667 N N . LYS A 1 89 ? -5.588 7.170 -3.939 1.00 97.12 89 LYS A N 1
ATOM 668 C CA . LYS A 1 89 ? -6.078 8.288 -3.137 1.00 97.12 89 LYS A CA 1
ATOM 669 C C . LYS A 1 89 ? -7.568 8.108 -2.923 1.00 97.12 89 LYS A C 1
ATOM 671 O O . LYS A 1 89 ? -8.274 7.722 -3.855 1.00 97.12 89 LYS A O 1
ATOM 676 N N . GLY A 1 90 ? -8.040 8.411 -1.724 1.00 96.12 90 GLY A N 1
ATOM 677 C CA . GLY A 1 90 ? -9.456 8.304 -1.422 1.00 96.12 90 GLY A CA 1
ATOM 678 C C . GLY A 1 90 ? -9.775 8.499 0.047 1.00 96.12 90 GLY A C 1
ATOM 679 O O . GLY A 1 90 ? -8.909 8.807 0.872 1.00 96.12 90 GLY A O 1
ATOM 680 N N . SER A 1 91 ? -11.054 8.316 0.345 1.00 96.25 91 SER A N 1
ATOM 681 C CA . SER A 1 91 ? -11.576 8.284 1.700 1.00 96.25 91 SER A CA 1
ATOM 682 C C . SER A 1 91 ? -12.734 7.301 1.800 1.00 96.25 91 SER A C 1
ATOM 684 O O . SER A 1 91 ? -13.508 7.173 0.852 1.00 96.25 91 SER A O 1
ATOM 686 N N . THR A 1 92 ? -12.876 6.647 2.949 1.00 94.81 92 THR A N 1
ATOM 687 C CA . THR A 1 92 ? -14.017 5.783 3.257 1.00 94.81 92 THR A CA 1
ATOM 688 C C . THR A 1 92 ? -14.462 5.978 4.696 1.00 94.81 92 THR A C 1
ATOM 690 O O . THR A 1 92 ? -13.638 6.087 5.604 1.00 94.81 92 THR A O 1
ATOM 693 N N . SER A 1 93 ? -15.776 5.978 4.909 1.00 94.12 93 SER A N 1
ATOM 694 C CA . SER A 1 93 ? -16.342 5.968 6.253 1.00 94.12 93 SER A CA 1
ATOM 695 C C . SER A 1 93 ? -16.310 4.550 6.820 1.00 94.12 93 SER A C 1
ATOM 697 O O . SER A 1 93 ? -16.628 3.589 6.119 1.00 94.12 93 SER A O 1
ATOM 699 N N . VAL A 1 94 ? -15.912 4.426 8.083 1.00 92.88 94 VAL A N 1
ATOM 700 C CA . VAL A 1 94 ? -15.879 3.173 8.839 1.00 92.88 94 VAL A CA 1
ATOM 701 C C . VAL A 1 94 ? -16.564 3.362 10.186 1.00 92.88 94 VAL A C 1
ATOM 703 O O . VAL A 1 94 ? -16.399 4.395 10.830 1.00 92.88 94 VAL A O 1
ATOM 706 N N . ALA A 1 95 ? -17.300 2.353 10.641 1.00 92.75 95 ALA A N 1
ATOM 707 C CA . ALA A 1 95 ? -17.971 2.355 11.941 1.00 92.75 95 ALA A CA 1
ATOM 708 C C . ALA A 1 95 ? -17.605 1.079 12.718 1.00 92.75 95 ALA A C 1
ATOM 710 O O . ALA A 1 95 ? -18.384 0.126 12.749 1.00 92.75 95 ALA A O 1
ATOM 711 N N . PRO A 1 96 ? -16.379 0.988 13.268 1.00 90.31 96 PRO A N 1
ATOM 712 C CA . PRO A 1 96 ? -15.974 -0.177 14.041 1.00 90.31 96 PRO A CA 1
ATOM 713 C C . PRO A 1 96 ? -16.687 -0.208 15.404 1.00 90.31 96 PRO A C 1
ATOM 715 O O . PRO A 1 96 ? -16.800 0.811 16.076 1.00 90.31 96 PRO A O 1
ATOM 718 N N . GLU A 1 97 ? -17.115 -1.390 15.856 1.00 88.81 97 GLU A N 1
ATOM 719 C CA . GLU A 1 97 ? -17.740 -1.567 17.183 1.00 88.81 97 GLU A CA 1
ATOM 720 C C . GLU A 1 97 ? -16.722 -1.611 18.335 1.00 88.81 97 GLU A C 1
ATOM 722 O O . GLU A 1 97 ? -17.063 -1.421 19.501 1.00 88.81 97 GLU A O 1
ATOM 727 N N . LYS A 1 98 ? -15.458 -1.909 18.023 1.00 89.31 98 LYS A N 1
ATOM 728 C CA . LYS A 1 98 ? -14.348 -2.016 18.976 1.00 89.31 98 LYS A CA 1
ATOM 729 C C . LYS A 1 98 ? -13.142 -1.269 18.429 1.00 89.31 98 LYS A C 1
ATOM 731 O O . LYS A 1 98 ? -13.073 -0.980 17.242 1.00 89.31 98 LYS A O 1
ATOM 736 N N . SER A 1 99 ? -12.172 -0.973 19.294 1.00 92.31 99 SER A N 1
ATOM 737 C CA . SER A 1 99 ? -10.913 -0.365 18.856 1.00 92.31 99 SER A CA 1
ATOM 738 C C . SER A 1 99 ? -10.227 -1.249 17.805 1.00 92.31 99 SER A C 1
ATOM 740 O O . SER A 1 99 ? -9.766 -2.344 18.129 1.00 92.31 99 SER A O 1
ATOM 742 N N . THR A 1 100 ? -10.131 -0.756 16.571 1.00 93.50 100 THR A N 1
ATOM 743 C CA . THR A 1 100 ? -9.684 -1.518 15.399 1.00 93.50 100 THR A CA 1
ATOM 744 C C . THR A 1 100 ? -8.443 -0.874 14.790 1.00 93.50 100 THR A C 1
ATOM 746 O O . THR A 1 100 ? -8.359 0.346 14.640 1.00 93.50 100 THR A O 1
ATOM 749 N N . SER A 1 101 ? -7.455 -1.701 14.444 1.00 95.31 101 SER A N 1
ATOM 750 C CA . SER A 1 101 ? -6.292 -1.267 13.668 1.00 95.31 101 SER A CA 1
ATOM 751 C C . SER A 1 101 ? -6.561 -1.514 12.192 1.00 95.31 101 SER A C 1
ATOM 753 O O . SER A 1 101 ? -6.808 -2.653 11.806 1.00 95.31 101 SER A O 1
ATOM 755 N N . TYR A 1 102 ? -6.479 -0.454 11.399 1.00 95.69 102 TYR A N 1
ATOM 756 C CA . TYR A 1 102 ? -6.510 -0.496 9.947 1.00 95.69 102 TYR A CA 1
ATOM 757 C C . TYR A 1 102 ? -5.082 -0.448 9.414 1.00 95.69 102 TYR A C 1
ATOM 759 O O . TYR A 1 102 ? -4.265 0.341 9.889 1.00 95.69 102 TYR A O 1
ATOM 767 N N . THR A 1 103 ? -4.775 -1.254 8.415 1.00 96.75 103 THR A N 1
ATOM 768 C CA . THR A 1 103 ? -3.496 -1.288 7.719 1.00 96.75 103 THR A CA 1
ATOM 769 C C . THR A 1 103 ? -3.736 -1.116 6.230 1.00 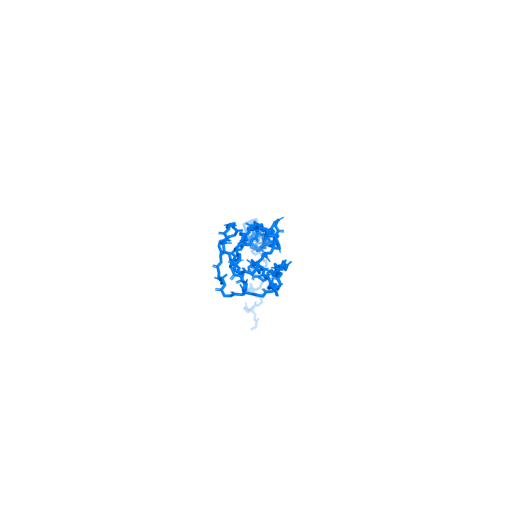96.75 103 THR A C 1
ATOM 771 O O . THR A 1 103 ? -4.451 -1.898 5.607 1.00 96.75 103 THR A O 1
ATOM 774 N N . ILE A 1 104 ? -3.106 -0.093 5.654 1.00 97.25 104 ILE A N 1
ATOM 775 C CA . ILE A 1 104 ? -3.046 0.092 4.207 1.00 97.25 104 ILE A CA 1
ATOM 776 C C . ILE A 1 104 ? -1.789 -0.585 3.659 1.00 97.25 104 ILE A C 1
ATOM 778 O O . ILE A 1 104 ? -0.693 -0.436 4.207 1.00 97.25 104 ILE A O 1
ATOM 782 N N . TYR A 1 105 ? -1.955 -1.313 2.563 1.00 96.81 105 TYR A N 1
ATOM 783 C CA . TYR A 1 105 ? -0.914 -1.978 1.794 1.00 96.81 105 TYR A CA 1
ATOM 784 C C . TYR A 1 105 ? -0.821 -1.314 0.430 1.00 96.81 105 TYR A C 1
ATOM 786 O O . TYR A 1 105 ? -1.832 -1.134 -0.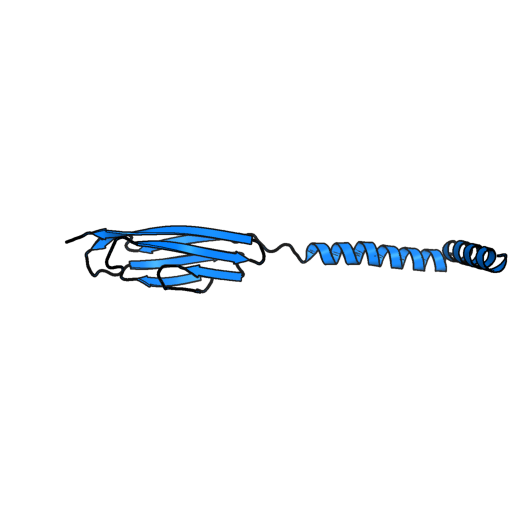235 1.00 96.81 105 TYR A O 1
ATOM 794 N N . ALA A 1 106 ? 0.388 -0.979 0.003 1.00 96.88 106 ALA A N 1
ATOM 795 C CA . ALA A 1 106 ? 0.687 -0.387 -1.289 1.00 96.88 106 ALA A CA 1
ATOM 796 C C . ALA A 1 106 ? 1.744 -1.232 -2.006 1.00 96.88 106 ALA A C 1
ATOM 798 O O . ALA A 1 106 ? 2.743 -1.632 -1.400 1.00 96.88 106 ALA A O 1
ATOM 799 N N . ARG A 1 107 ? 1.546 -1.502 -3.299 1.00 94.62 107 ARG A N 1
ATOM 800 C CA . ARG A 1 107 ? 2.440 -2.348 -4.100 1.00 94.62 107 ARG A CA 1
ATOM 801 C C . ARG A 1 107 ? 2.719 -1.739 -5.469 1.00 94.62 107 ARG A C 1
ATOM 803 O O . ARG A 1 107 ? 1.825 -1.181 -6.096 1.00 94.62 107 ARG A O 1
ATOM 810 N N . ASN A 1 108 ? 3.955 -1.888 -5.932 1.00 92.25 108 ASN A N 1
ATOM 811 C CA . ASN A 1 108 ? 4.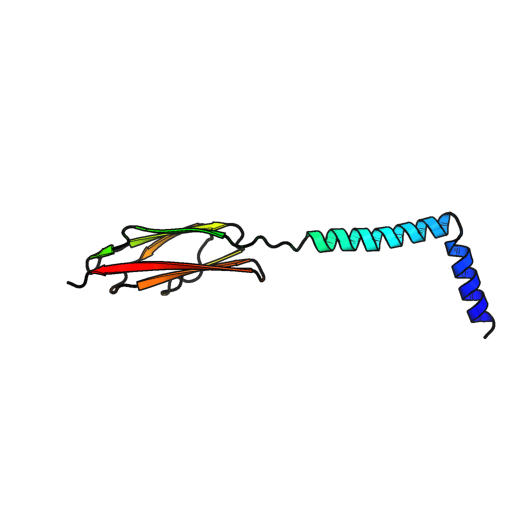374 -1.622 -7.307 1.00 92.25 108 ASN A CA 1
ATOM 812 C C . ASN A 1 108 ? 5.326 -2.738 -7.750 1.00 92.25 108 ASN A C 1
ATOM 814 O O . ASN A 1 108 ? 6.446 -2.829 -7.238 1.00 92.25 108 ASN A O 1
ATOM 818 N N . GLY A 1 109 ? 4.863 -3.634 -8.624 1.00 88.31 109 GLY A N 1
ATOM 819 C CA . GLY A 1 109 ? 5.608 -4.842 -8.982 1.00 88.31 109 GLY A CA 1
ATOM 820 C C . GLY A 1 109 ? 6.061 -5.664 -7.761 1.00 88.31 109 GLY A C 1
ATOM 821 O O . GLY A 1 109 ? 5.240 -6.226 -7.027 1.00 88.31 109 GLY A O 1
ATOM 822 N N . SER A 1 110 ? 7.382 -5.740 -7.557 1.00 86.50 110 SER A N 1
ATOM 823 C CA . SER A 1 110 ? 8.034 -6.436 -6.435 1.00 86.50 110 SER A CA 1
ATOM 824 C C . SER A 1 110 ? 8.215 -5.574 -5.178 1.00 86.50 110 SER A C 1
ATOM 826 O O . SER A 1 110 ? 8.563 -6.098 -4.120 1.00 86.50 110 SER A O 1
ATOM 828 N N . ARG A 1 111 ? 7.986 -4.259 -5.263 1.00 89.31 111 ARG A N 1
ATOM 829 C CA . ARG A 1 111 ? 8.125 -3.329 -4.138 1.00 89.31 111 ARG A CA 1
ATOM 830 C C . ARG A 1 111 ? 6.806 -3.220 -3.387 1.00 89.31 111 ARG A C 1
ATOM 832 O O . ARG A 1 111 ? 5.746 -3.086 -3.995 1.00 89.31 111 ARG A O 1
ATOM 839 N N . ASN A 1 112 ? 6.877 -3.223 -2.062 1.00 93.31 112 ASN A N 1
ATOM 840 C CA . ASN A 1 112 ? 5.718 -3.058 -1.195 1.00 93.31 112 ASN A CA 1
ATOM 841 C C . ASN A 1 112 ? 5.996 -2.043 -0.080 1.00 93.31 112 ASN A C 1
ATOM 843 O O . ASN A 1 112 ? 7.145 -1.786 0.292 1.00 93.31 112 ASN A O 1
ATOM 847 N N . ARG A 1 113 ? 4.920 -1.451 0.433 1.00 95.31 113 ARG A N 1
ATOM 848 C CA . ARG A 1 113 ? 4.919 -0.598 1.617 1.00 95.31 113 ARG A CA 1
ATOM 849 C C . ARG A 1 113 ? 3.598 -0.770 2.353 1.00 95.31 113 ARG A C 1
ATOM 851 O O . ARG A 1 113 ? 2.566 -0.963 1.723 1.00 95.31 113 ARG A O 1
ATOM 858 N N . SER A 1 114 ? 3.623 -0.683 3.675 1.00 95.81 114 SER A N 1
ATOM 859 C CA . SER A 1 114 ? 2.413 -0.723 4.492 1.00 95.81 114 SER A CA 1
ATOM 860 C C . SER A 1 114 ? 2.476 0.292 5.625 1.00 95.81 114 SER A C 1
ATOM 862 O O . SER A 1 114 ? 3.565 0.681 6.057 1.00 95.81 114 SER A O 1
ATOM 864 N N . MET A 1 115 ? 1.312 0.722 6.104 1.00 95.25 115 MET A N 1
ATOM 865 C CA . MET A 1 115 ? 1.181 1.610 7.258 1.00 95.25 115 MET A CA 1
ATOM 866 C C . MET A 1 115 ? -0.067 1.255 8.059 1.00 95.25 115 MET A C 1
ATOM 868 O O . MET A 1 115 ? -1.110 0.981 7.474 1.00 95.25 115 MET A O 1
ATOM 872 N N . SER A 1 116 ? 0.044 1.282 9.387 1.00 94.81 116 SER A N 1
ATOM 873 C CA . SER A 1 116 ? -1.058 0.970 10.298 1.00 94.81 116 SER A CA 1
ATOM 874 C C . SER A 1 116 ? -1.546 2.212 11.035 1.00 94.81 116 SER A C 1
ATOM 876 O O . SER A 1 116 ? -0.758 3.082 11.404 1.00 94.81 116 SER A O 1
ATOM 878 N N . LEU A 1 117 ? -2.848 2.257 11.276 1.00 93.06 117 LEU A N 1
ATOM 879 C CA . LEU A 1 117 ? -3.579 3.333 11.920 1.00 93.06 117 LEU A CA 1
ATOM 880 C C . LEU A 1 117 ? -4.614 2.723 12.861 1.00 93.06 117 LEU A C 1
ATOM 882 O O . LEU A 1 117 ? -5.415 1.885 12.458 1.00 93.06 117 LEU A O 1
ATOM 886 N N . LYS A 1 118 ? -4.619 3.156 14.118 1.00 93.94 118 LYS A N 1
ATOM 887 C CA . LYS A 1 118 ? -5.541 2.638 15.128 1.00 93.94 118 LYS A CA 1
ATOM 888 C C . LYS A 1 118 ? -6.690 3.613 15.347 1.00 93.94 118 LYS A C 1
ATOM 890 O O . LYS A 1 118 ? -6.446 4.752 15.731 1.00 93.94 118 LYS A O 1
ATOM 895 N N . VAL A 1 119 ? -7.917 3.141 15.145 1.00 92.88 119 VAL A N 1
ATOM 896 C CA . VAL A 1 119 ? -9.148 3.846 15.519 1.00 92.88 119 VAL A CA 1
ATOM 897 C C . VAL A 1 1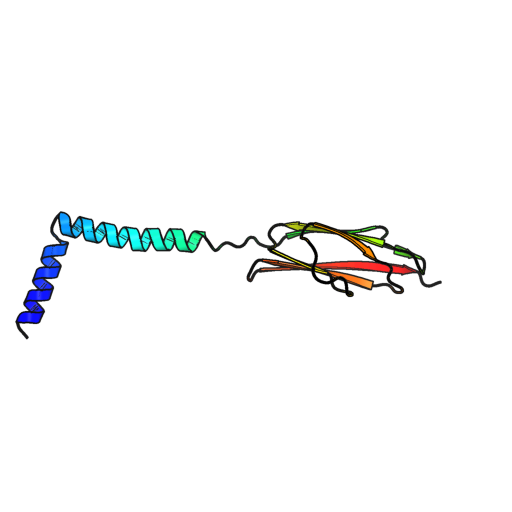19 ? -9.609 3.292 16.859 1.00 92.88 119 VAL A C 1
ATOM 899 O O . VAL A 1 119 ? -9.772 2.081 17.014 1.00 92.88 119 VAL A O 1
ATOM 902 N N . MET A 1 120 ? -9.767 4.164 17.849 1.00 92.81 120 MET A N 1
ATOM 903 C CA . MET A 1 120 ? -10.193 3.776 19.192 1.00 92.81 120 MET A CA 1
ATOM 904 C C . MET A 1 120 ? -11.699 3.949 19.336 1.00 92.81 120 MET A C 1
ATOM 906 O O . MET A 1 120 ? -12.247 4.939 18.873 1.00 92.81 120 MET A O 1
ATOM 910 N N . VAL A 1 121 ? -12.353 2.995 19.992 1.00 91.69 121 VAL A N 1
ATOM 911 C CA . VAL A 1 121 ? -13.772 3.082 20.354 1.00 91.69 121 VAL A CA 1
ATOM 912 C C . VAL A 1 121 ? -13.852 3.060 21.871 1.00 91.69 121 VAL A C 1
ATOM 914 O O . VAL A 1 121 ? -13.378 2.102 22.492 1.00 91.69 121 VAL A O 1
ATOM 917 N N . MET A 1 122 ? -14.385 4.129 22.460 1.00 86.00 122 MET A N 1
ATOM 918 C CA . MET A 1 122 ? -14.633 4.219 23.894 1.00 86.00 122 MET A CA 1
ATOM 919 C C . MET A 1 122 ? -15.808 3.298 24.225 1.00 86.00 122 MET A C 1
ATOM 921 O O . MET A 1 122 ? -16.896 3.437 23.668 1.00 86.00 122 MET A O 1
ATOM 925 N N . ALA A 1 123 ? -15.554 2.300 25.075 1.00 70.88 123 ALA A N 1
ATOM 926 C CA . ALA A 1 123 ? -16.609 1.423 25.563 1.00 70.88 123 ALA A CA 1
ATOM 927 C C . ALA A 1 123 ? -17.576 2.235 26.451 1.00 70.88 123 ALA A C 1
ATOM 929 O O . ALA A 1 123 ? -17.089 3.076 27.213 1.00 70.88 123 ALA A O 1
ATOM 930 N N . PRO A 1 124 ? -18.899 2.016 26.334 1.00 60.00 124 PRO A N 1
ATOM 931 C CA . PRO A 1 124 ? -19.900 2.673 27.172 1.00 60.00 124 PRO A CA 1
ATOM 932 C C . PRO A 1 124 ? -19.825 2.239 28.641 1.00 60.00 124 PRO A C 1
ATOM 934 O O . PRO A 1 124 ? -19.363 1.103 28.911 1.00 60.00 124 PRO A O 1
#

Radius of gyration: 29.86 Å; chains: 1; bounding box: 63×42×73 Å

Sequence (124 aa):
MAEKKAYWDMQKSFWMTPPGVAIWLLLLAAFLGGGLLYLNLQVSPYPVIESFKADPPVLDGGGASNLSWSVVGAEWAAIDQGIGEVGLKGSTSVAPEKSTSYTIYARNGSRNRSMSLKVMVMAP

Foldseek 3Di:
DVVVVVVVVVLVVQCVDPVNVVVVVVVVCCVVVVVVVVVVPPPQDAKDWPDWDWVVLEAEAQDKIKIWTAIPSFPWKAKDPPRGTDPNGDIDIDGDRAWDKMKMWGHTPPHIDMDIGIRGYDDD

pLDDT: mean 86.67, std 11.24, range [57.75, 97.62]